Protein AF-A0ABD3MR84-F1 (afdb_monomer)

Radius of gyra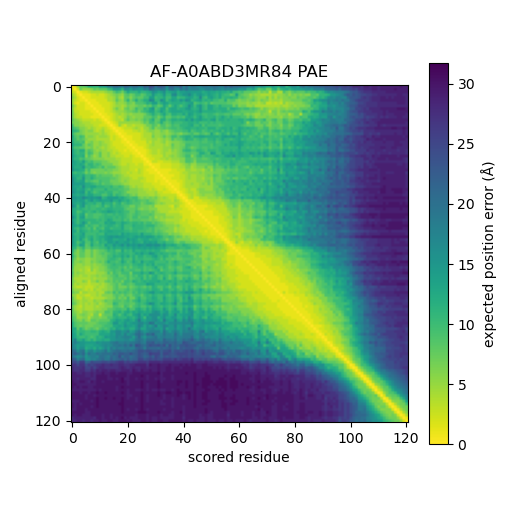tion: 30.1 Å; Cα contacts (8 Å, |Δi|>4): 40; chains: 1; bounding box: 51×57×85 Å

Sequence (121 aa):
MDNMMLAQLLRDMQDPEMMREAQKMMADPSFQERMKQYTENEAFKQHMERTKEALRDKDKVRELEETMKKRIEEGEKELDELRKKSAELEAEEKEKADELKPKNKKMKKKTSSKKKKGGKK

Foldseek 3Di:
DQLLVLLVVVVLCVVVVSVVVVVVCCVDVVNVVVVVVQCVDPVNVVVVVVVVVCVVPPVSVVVVVVVSVVSSVVSVVVVVVVVVVVVVVVVVVVVVVVVPPDPPPDDDDDDDDDDDPDDDD

Mean predicted aligned error: 15.07 Å

Structure (mmCIF, N/CA/C/O backbone):
data_AF-A0ABD3MR84-F1
#
_entry.id   AF-A0ABD3MR84-F1
#
loop_
_atom_site.group_PDB
_atom_site.id
_atom_site.type_symbol
_atom_site.label_atom_id
_atom_site.label_alt_id
_atom_site.label_comp_id
_atom_site.label_asym_id
_atom_site.label_entity_id
_atom_site.label_seq_id
_atom_site.pdbx_PDB_ins_code
_atom_site.Cartn_x
_atom_site.Cartn_y
_atom_site.Cartn_z
_atom_site.occupancy
_atom_site.B_iso_or_equiv
_atom_site.auth_seq_id
_atom_site.auth_comp_id
_atom_site.auth_asym_id
_atom_site.auth_atom_id
_atom_site.pdbx_PDB_model_num
ATOM 1 N N . MET A 1 1 ? 4.665 -4.053 4.872 1.00 51.91 1 MET A N 1
ATOM 2 C CA . MET A 1 1 ? 3.805 -3.817 3.697 1.00 51.91 1 MET A CA 1
ATOM 3 C C . MET A 1 1 ? 4.624 -2.999 2.733 1.00 51.91 1 MET A C 1
ATOM 5 O O . MET A 1 1 ? 5.036 -1.911 3.115 1.00 51.91 1 MET A O 1
ATOM 9 N N . ASP A 1 2 ? 4.917 -3.549 1.563 1.00 72.06 2 ASP A N 1
ATOM 10 C CA . ASP A 1 2 ? 5.764 -2.913 0.559 1.00 72.06 2 ASP A CA 1
ATOM 11 C C . ASP A 1 2 ? 5.060 -1.712 -0.081 1.00 72.06 2 ASP A C 1
ATOM 13 O O . ASP A 1 2 ? 3.976 -1.843 -0.654 1.00 72.06 2 ASP A O 1
ATOM 17 N N . ASN A 1 3 ? 5.684 -0.537 0.021 1.00 78.94 3 ASN A N 1
ATOM 18 C CA . ASN A 1 3 ? 5.179 0.721 -0.537 1.00 78.94 3 ASN A CA 1
ATOM 19 C C . ASN A 1 3 ? 4.984 0.622 -2.058 1.00 78.94 3 ASN A C 1
ATOM 21 O O . ASN A 1 3 ? 3.963 1.063 -2.580 1.00 78.94 3 ASN A O 1
ATOM 25 N N . MET A 1 4 ? 5.909 -0.053 -2.749 1.00 77.44 4 MET A N 1
ATOM 26 C CA . MET A 1 4 ? 5.806 -0.333 -4.184 1.00 77.44 4 MET A CA 1
ATOM 27 C C . MET A 1 4 ? 4.591 -1.197 -4.528 1.00 77.44 4 MET A C 1
ATOM 29 O O . MET A 1 4 ? 3.924 -0.926 -5.518 1.00 77.44 4 MET A O 1
ATOM 33 N N . MET A 1 5 ? 4.258 -2.209 -3.716 1.00 78.12 5 MET A N 1
ATOM 34 C CA . MET A 1 5 ? 3.087 -3.059 -3.973 1.00 78.12 5 MET A CA 1
ATOM 35 C C . MET A 1 5 ? 1.790 -2.260 -3.843 1.00 78.12 5 MET A C 1
ATOM 37 O O . MET A 1 5 ? 0.860 -2.454 -4.620 1.00 78.12 5 MET A O 1
ATOM 41 N N . LEU A 1 6 ? 1.735 -1.339 -2.878 1.00 79.19 6 LEU A N 1
ATOM 42 C CA . LEU A 1 6 ? 0.581 -0.469 -2.688 1.00 79.19 6 LEU A CA 1
ATOM 43 C C . LEU A 1 6 ? 0.434 0.544 -3.833 1.00 79.19 6 LEU A C 1
ATOM 45 O O . LEU A 1 6 ? -0.673 0.754 -4.322 1.00 79.19 6 LEU A O 1
ATOM 49 N N . ALA A 1 7 ? 1.547 1.134 -4.275 1.00 81.56 7 ALA A N 1
ATOM 50 C CA . ALA A 1 7 ? 1.588 2.044 -5.415 1.00 81.56 7 ALA A CA 1
ATOM 51 C C . ALA A 1 7 ? 1.192 1.339 -6.723 1.00 81.56 7 ALA A C 1
ATOM 53 O O . ALA A 1 7 ? 0.337 1.829 -7.460 1.00 81.56 7 ALA A O 1
ATOM 54 N N . GLN A 1 8 ? 1.743 0.146 -6.959 1.00 80.38 8 GLN A N 1
ATOM 55 C CA . GLN A 1 8 ? 1.399 -0.707 -8.092 1.00 80.38 8 GLN A CA 1
ATOM 56 C C . GLN A 1 8 ? -0.091 -1.062 -8.080 1.00 80.38 8 GLN A C 1
ATOM 58 O O . GLN A 1 8 ? -0.768 -0.845 -9.076 1.00 80.38 8 GLN A O 1
ATOM 63 N N . LEU A 1 9 ? -0.633 -1.490 -6.933 1.00 81.06 9 LEU A N 1
ATOM 64 C CA . LEU A 1 9 ? -2.055 -1.805 -6.789 1.00 81.06 9 LEU A CA 1
ATOM 65 C C . LEU A 1 9 ? -2.955 -0.601 -7.096 1.00 81.06 9 LEU A C 1
ATOM 67 O O . LEU A 1 9 ? -3.973 -0.757 -7.764 1.00 81.06 9 LEU A O 1
ATOM 71 N N . LEU A 1 10 ? -2.604 0.600 -6.626 1.00 78.38 10 LEU A N 1
ATOM 72 C CA . LEU A 1 10 ? -3.394 1.802 -6.912 1.00 78.38 10 LEU A CA 1
ATOM 73 C C . LEU A 1 10 ? -3.389 2.153 -8.398 1.00 78.38 10 LEU A C 1
ATOM 75 O O . LEU A 1 10 ? -4.389 2.636 -8.924 1.00 78.38 10 LEU A O 1
ATOM 79 N N . ARG A 1 11 ? -2.259 1.923 -9.061 1.00 77.19 11 ARG A N 1
ATOM 80 C CA . ARG A 1 11 ? -2.099 2.149 -10.492 1.00 77.19 11 ARG A CA 1
ATOM 81 C C . ARG A 1 11 ? -2.842 1.104 -11.316 1.00 77.19 11 ARG A C 1
ATOM 83 O O . ARG A 1 11 ? -3.536 1.473 -12.254 1.00 77.19 11 ARG A O 1
ATOM 90 N N . ASP A 1 12 ? -2.789 -0.158 -10.908 1.00 79.75 12 ASP A N 1
ATOM 91 C CA . ASP A 1 12 ? -3.585 -1.235 -11.498 1.00 79.75 12 ASP A CA 1
ATOM 92 C C . ASP A 1 12 ? -5.084 -0.986 -11.288 1.00 79.75 12 ASP A C 1
ATOM 94 O O . ASP A 1 12 ? -5.884 -1.233 -12.177 1.00 79.75 12 ASP A O 1
ATOM 98 N N . MET A 1 13 ? -5.491 -0.411 -10.153 1.00 76.50 13 MET A N 1
ATOM 99 C CA . MET A 1 13 ? -6.872 0.039 -9.966 1.00 76.50 13 MET A CA 1
ATOM 100 C C . MET A 1 13 ? -7.235 1.230 -10.858 1.00 76.50 13 MET A C 1
ATOM 102 O O . MET A 1 13 ? -8.392 1.364 -11.222 1.00 76.50 13 MET A O 1
ATOM 106 N N . GLN A 1 14 ? -6.305 2.111 -11.225 1.00 77.62 14 GLN A N 1
ATOM 107 C CA . GLN A 1 14 ? -6.594 3.158 -12.214 1.00 77.62 14 GLN A CA 1
ATOM 108 C C . GLN A 1 14 ? -6.748 2.586 -13.627 1.00 77.62 14 GLN A C 1
ATOM 110 O O . GLN A 1 14 ? -7.362 3.233 -14.478 1.00 77.62 14 GLN A O 1
ATOM 115 N N . ASP A 1 15 ? -6.229 1.382 -13.872 1.00 81.50 15 ASP A N 1
ATOM 116 C CA . ASP A 1 15 ? -6.355 0.713 -15.153 1.00 81.50 15 ASP A CA 1
ATOM 117 C C . ASP A 1 15 ? -7.747 0.052 -15.296 1.00 81.50 15 ASP A C 1
ATOM 119 O O . ASP A 1 15 ? -8.124 -0.843 -14.528 1.00 81.50 15 ASP A O 1
ATOM 123 N N . PRO A 1 16 ? -8.567 0.491 -16.268 1.00 76.94 16 PRO A N 1
ATOM 124 C CA . PRO A 1 16 ? -9.934 0.006 -16.418 1.00 76.94 16 PRO A CA 1
ATOM 125 C C . PRO A 1 16 ? -10.005 -1.470 -16.832 1.00 76.94 16 PRO A C 1
ATOM 127 O O . PRO A 1 16 ? -11.037 -2.108 -16.599 1.00 76.94 16 PRO A O 1
ATOM 130 N N . GLU A 1 17 ? -8.956 -2.031 -17.443 1.00 83.50 17 GLU A N 1
ATOM 131 C CA . GLU A 1 17 ? -8.922 -3.453 -17.801 1.00 83.50 17 GLU A CA 1
ATOM 132 C C . GLU A 1 17 ? -8.671 -4.322 -16.567 1.00 83.50 17 GLU A C 1
ATOM 134 O O . GLU A 1 17 ? -9.415 -5.278 -16.326 1.00 83.50 17 GLU A O 1
ATOM 139 N N . MET A 1 18 ? -7.718 -3.926 -15.723 1.00 80.62 18 MET A N 1
ATOM 140 C CA . MET A 1 18 ? -7.454 -4.583 -14.439 1.00 80.62 18 MET A CA 1
ATOM 141 C C . MET A 1 18 ? -8.650 -4.472 -13.488 1.00 80.62 18 MET A C 1
ATOM 143 O O . MET A 1 18 ? -9.014 -5.457 -12.847 1.00 80.62 18 MET A O 1
ATOM 147 N N . MET A 1 19 ? -9.339 -3.322 -13.442 1.00 80.31 19 MET A N 1
ATOM 148 C CA . MET A 1 19 ? -10.590 -3.197 -12.681 1.00 80.31 19 MET A CA 1
ATOM 149 C C . MET A 1 19 ? -11.664 -4.179 -13.155 1.00 80.31 19 MET A C 1
ATOM 151 O O . MET A 1 19 ? -12.364 -4.763 -12.327 1.00 80.31 19 MET A O 1
ATOM 155 N N . ARG A 1 20 ? -11.819 -4.373 -14.471 1.00 84.44 20 ARG A N 1
ATOM 156 C CA . ARG A 1 20 ? -12.786 -5.341 -15.013 1.00 84.44 20 ARG A CA 1
ATOM 157 C C . ARG A 1 20 ? -12.413 -6.771 -14.660 1.00 84.44 20 ARG A C 1
ATOM 159 O O . ARG A 1 20 ? -13.300 -7.557 -14.335 1.00 84.44 20 ARG A O 1
ATOM 166 N N . GLU A 1 21 ? -11.132 -7.118 -14.722 1.00 82.25 21 GLU A N 1
ATOM 167 C CA . GLU A 1 21 ? -10.665 -8.449 -14.341 1.00 82.25 21 GLU A CA 1
ATOM 168 C C . GLU A 1 21 ? -10.848 -8.701 -12.840 1.00 82.25 21 GLU A C 1
ATOM 170 O O . GLU A 1 21 ? -11.414 -9.724 -12.449 1.00 82.25 21 GLU A O 1
ATOM 175 N N . ALA A 1 22 ? -10.494 -7.727 -12.000 1.00 81.56 22 ALA A N 1
ATOM 176 C CA . ALA A 1 22 ? -10.746 -7.773 -10.565 1.00 81.56 22 ALA A CA 1
ATOM 177 C C . ALA A 1 22 ? -12.248 -7.881 -10.255 1.00 81.56 22 ALA A C 1
ATOM 179 O O . ALA A 1 22 ? -12.649 -8.704 -9.435 1.00 81.56 22 ALA A O 1
ATOM 180 N N . GLN A 1 23 ? -13.105 -7.120 -10.947 1.00 80.12 23 GLN A N 1
ATOM 181 C CA . GLN A 1 23 ? -14.561 -7.250 -10.830 1.00 80.12 23 GLN A CA 1
ATOM 182 C C . GLN A 1 23 ? -15.050 -8.632 -11.250 1.00 80.12 23 GLN A C 1
ATOM 184 O O . GLN A 1 23 ? -15.935 -9.184 -10.603 1.00 80.12 23 GLN A O 1
ATOM 189 N N . LYS A 1 24 ? -14.477 -9.211 -12.305 1.00 86.00 24 LYS A N 1
ATOM 190 C CA . LYS A 1 24 ? -14.825 -10.556 -12.762 1.00 86.00 24 LYS A CA 1
ATOM 191 C C . LYS A 1 24 ? -14.430 -11.616 -11.734 1.00 86.00 24 LYS A C 1
ATOM 193 O O . LYS A 1 24 ? -15.221 -12.518 -11.488 1.00 86.00 24 LYS A O 1
ATOM 198 N N . MET A 1 25 ? -13.272 -11.475 -11.086 1.00 81.69 25 MET A N 1
ATOM 199 C CA . MET A 1 25 ? -12.888 -12.325 -9.954 1.00 81.69 25 MET A CA 1
ATOM 200 C C . MET A 1 25 ? -13.785 -12.108 -8.729 1.00 81.69 25 MET A C 1
ATOM 202 O O . MET A 1 25 ? -14.159 -13.076 -8.081 1.00 81.69 25 MET A O 1
ATOM 206 N N . MET A 1 26 ? -14.187 -10.872 -8.419 1.00 82.19 26 MET A N 1
ATOM 207 C CA . MET A 1 26 ? -15.122 -10.591 -7.317 1.00 82.19 26 MET A CA 1
ATOM 208 C C . MET A 1 26 ? -16.538 -11.114 -7.584 1.00 82.19 26 MET A C 1
ATOM 210 O O . MET A 1 26 ? -17.262 -11.482 -6.656 1.00 82.19 26 MET A O 1
ATOM 214 N N . ALA A 1 27 ? -16.948 -11.129 -8.849 1.00 85.50 27 ALA A N 1
ATOM 215 C CA . ALA A 1 27 ? -18.203 -11.715 -9.292 1.00 85.50 27 ALA A CA 1
ATOM 216 C C . ALA A 1 27 ? -18.148 -13.250 -9.345 1.00 85.50 27 ALA A C 1
ATOM 218 O O . ALA A 1 27 ? -19.198 -13.876 -9.487 1.00 85.50 27 ALA A O 1
ATOM 219 N N . ASP A 1 28 ? -16.962 -13.857 -9.223 1.00 92.06 28 ASP A N 1
ATOM 220 C CA . ASP A 1 28 ? -16.822 -15.307 -9.223 1.00 92.06 28 ASP A CA 1
ATOM 221 C C . ASP A 1 28 ? -17.471 -15.906 -7.961 1.00 92.06 28 ASP A C 1
ATOM 223 O O . ASP A 1 28 ? -17.170 -15.479 -6.839 1.00 92.06 28 ASP A O 1
ATOM 227 N N . PRO A 1 29 ? -18.352 -16.909 -8.101 1.00 88.81 29 PRO A N 1
ATOM 228 C CA . PRO A 1 29 ? -19.041 -17.513 -6.965 1.00 88.81 29 PRO A CA 1
ATOM 229 C C . PRO A 1 29 ? -18.070 -18.178 -5.982 1.00 88.81 29 PRO A C 1
ATOM 231 O O . PRO A 1 29 ? -18.284 -18.096 -4.775 1.00 88.81 29 PRO A O 1
ATOM 234 N N . SER A 1 30 ? -16.954 -18.740 -6.460 1.00 88.81 30 SER A N 1
ATOM 235 C CA . SER A 1 30 ? -15.936 -19.358 -5.597 1.00 88.81 30 SER A CA 1
ATOM 236 C C . SER A 1 30 ? -15.260 -18.318 -4.707 1.00 88.81 30 SER A C 1
ATOM 238 O O . SER A 1 30 ? -14.931 -18.579 -3.547 1.00 88.81 30 SER A O 1
ATOM 240 N N . PHE A 1 31 ? -15.042 -17.121 -5.253 1.00 86.62 31 PHE A N 1
ATOM 241 C CA . PHE A 1 31 ? -14.508 -15.996 -4.503 1.00 86.62 31 PHE A CA 1
ATOM 242 C C . PHE A 1 31 ? -15.536 -15.476 -3.499 1.00 86.62 31 PHE A C 1
ATOM 244 O O . PHE A 1 31 ? -15.192 -15.262 -2.341 1.00 86.62 31 PHE A O 1
ATOM 251 N N . GLN A 1 32 ? -16.804 -15.341 -3.896 1.00 86.06 32 GLN A N 1
ATOM 252 C CA . GLN A 1 32 ? -17.883 -14.919 -3.000 1.00 86.06 32 GLN A CA 1
ATOM 253 C C . GLN A 1 32 ? -18.102 -15.885 -1.837 1.00 86.06 32 GLN A C 1
ATOM 255 O O . GLN A 1 32 ? -18.308 -15.433 -0.712 1.00 86.06 32 GLN A O 1
ATOM 260 N N . GLU A 1 33 ? -18.036 -17.195 -2.074 1.00 90.00 33 GLU A N 1
ATOM 261 C CA . GLU A 1 33 ? -18.130 -18.199 -1.014 1.00 90.00 33 GLU A CA 1
ATOM 262 C C . GLU A 1 33 ? -16.970 -18.081 -0.030 1.00 90.00 33 GLU A C 1
ATOM 264 O O . GLU A 1 33 ? -17.194 -17.997 1.177 1.00 90.00 33 GLU A O 1
ATOM 269 N N . ARG A 1 34 ? -15.731 -17.987 -0.529 1.00 85.31 34 ARG A N 1
ATOM 270 C CA . ARG A 1 34 ? -14.561 -17.762 0.333 1.00 85.31 34 ARG A CA 1
ATOM 271 C C . ARG A 1 34 ? -14.697 -16.466 1.114 1.00 85.31 34 ARG A C 1
ATOM 273 O O . ARG A 1 34 ? -14.461 -16.451 2.318 1.00 85.31 34 ARG A O 1
ATOM 280 N N . MET A 1 35 ? -15.112 -15.391 0.451 1.00 83.06 35 MET A N 1
ATOM 281 C CA . MET A 1 35 ? -15.284 -14.096 1.091 1.00 83.06 35 MET A CA 1
ATOM 282 C C . MET A 1 35 ? -16.365 -14.157 2.165 1.00 83.06 35 MET A C 1
ATOM 284 O O . MET A 1 35 ? -16.140 -13.652 3.257 1.00 83.06 35 MET A O 1
ATOM 288 N N . LYS A 1 36 ? -17.483 -14.850 1.915 1.00 85.00 36 LYS A N 1
ATOM 289 C CA . LYS A 1 36 ? -18.497 -15.125 2.937 1.00 85.00 36 LYS A CA 1
ATOM 290 C C . LYS A 1 36 ? -17.898 -15.849 4.134 1.00 85.00 36 LYS A C 1
ATOM 292 O O . LYS A 1 36 ? -18.021 -15.332 5.238 1.00 85.00 36 LYS A O 1
ATOM 297 N N . GLN A 1 37 ? -17.160 -16.941 3.926 1.00 86.19 37 GLN A N 1
ATOM 298 C CA . GLN A 1 37 ? -16.519 -17.668 5.028 1.00 86.19 37 GLN A CA 1
ATOM 299 C C . GLN A 1 37 ? -15.555 -16.796 5.840 1.00 86.19 37 GLN A C 1
ATOM 301 O O . GLN A 1 37 ? -15.544 -16.863 7.069 1.00 86.19 37 GLN A O 1
ATOM 306 N N . TYR A 1 38 ? -14.786 -15.929 5.176 1.00 82.50 38 TYR A N 1
ATOM 307 C CA . TYR A 1 38 ? -13.945 -14.957 5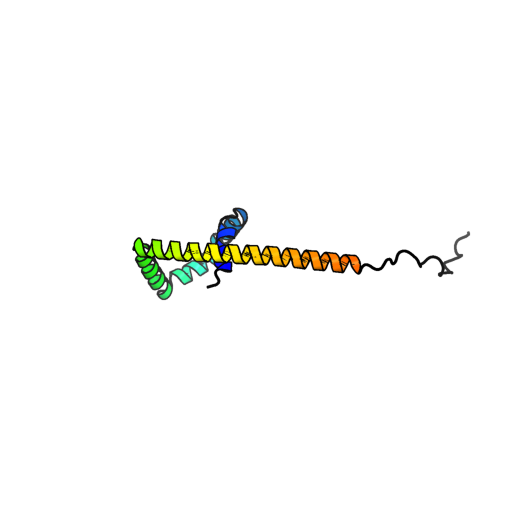.868 1.00 82.50 38 TYR A CA 1
ATOM 308 C C . TYR A 1 38 ? -14.774 -13.925 6.633 1.00 82.50 38 TYR A C 1
ATOM 310 O O . TYR A 1 38 ? -14.489 -13.676 7.797 1.00 82.50 38 TYR A O 1
ATOM 318 N N . THR A 1 39 ? -15.819 -13.361 6.025 1.00 79.19 39 THR A N 1
ATOM 319 C CA . THR A 1 39 ? -16.675 -12.346 6.663 1.00 79.19 39 THR A CA 1
ATOM 320 C C . THR A 1 39 ? -17.532 -12.897 7.795 1.00 79.19 39 THR A C 1
ATOM 322 O O . THR A 1 39 ? -17.923 -12.153 8.693 1.00 79.19 39 THR A O 1
ATOM 325 N N . GLU A 1 40 ? -17.831 -14.194 7.777 1.00 85.19 40 GLU A N 1
ATOM 326 C CA . GLU A 1 40 ? -18.571 -14.864 8.837 1.00 85.19 40 GLU A CA 1
ATOM 327 C C . GLU A 1 40 ? -17.699 -15.156 10.059 1.00 85.19 40 GLU A C 1
ATOM 329 O O . GLU A 1 40 ? -18.236 -15.220 11.168 1.00 85.19 40 GLU A O 1
ATOM 334 N N . ASN A 1 41 ? -16.376 -15.236 9.881 1.00 88.62 41 ASN A N 1
ATOM 335 C CA . ASN A 1 41 ? -15.423 -15.435 10.963 1.00 88.62 41 ASN A CA 1
ATOM 336 C C . ASN A 1 41 ? -15.457 -14.251 11.949 1.00 88.62 41 ASN A C 1
ATOM 338 O O . ASN A 1 41 ? -15.304 -13.090 11.564 1.00 88.62 41 ASN A O 1
ATOM 342 N N . GLU A 1 42 ? -15.628 -14.540 13.241 1.00 86.25 42 GLU A N 1
ATOM 343 C CA . GLU A 1 42 ? -15.663 -13.525 14.302 1.00 86.25 42 GLU A CA 1
ATOM 344 C C . GLU A 1 42 ? -14.405 -12.659 14.340 1.00 86.25 42 GLU A C 1
ATOM 346 O O . GLU A 1 42 ? -14.508 -11.450 14.543 1.00 86.25 42 GLU A O 1
ATOM 351 N N . ALA A 1 43 ? -13.230 -13.240 14.077 1.00 85.88 43 ALA A N 1
ATOM 352 C CA . ALA A 1 43 ? -11.983 -12.481 14.038 1.00 85.88 43 ALA A CA 1
ATOM 353 C C . ALA A 1 43 ? -12.021 -11.399 12.950 1.00 85.88 43 ALA A C 1
ATOM 355 O O . ALA A 1 43 ? -11.565 -10.276 13.164 1.00 85.88 43 ALA A O 1
ATOM 356 N N . PHE A 1 44 ? -12.617 -11.718 11.798 1.00 85.62 44 PHE A N 1
ATOM 357 C CA . PHE A 1 44 ? -12.797 -10.762 10.716 1.00 85.62 44 PHE A CA 1
ATOM 358 C C . PHE A 1 44 ? -13.841 -9.707 11.076 1.00 85.62 44 PHE A C 1
ATOM 360 O O . PHE A 1 44 ? -13.592 -8.527 10.859 1.00 85.62 44 PHE A O 1
ATOM 367 N N . LYS A 1 45 ? -14.978 -10.098 11.668 1.00 86.25 45 LYS A N 1
ATOM 368 C CA . LYS A 1 45 ? -16.017 -9.151 12.115 1.00 86.25 45 LYS A CA 1
ATOM 369 C C . LYS A 1 45 ? -15.472 -8.148 13.126 1.00 86.25 45 LYS A C 1
ATOM 371 O O . LYS A 1 45 ? -15.670 -6.952 12.937 1.00 86.25 45 LYS A O 1
ATOM 376 N N . GLN A 1 46 ? -14.733 -8.610 14.136 1.00 88.25 46 GLN A N 1
ATOM 377 C CA . GLN A 1 46 ? -14.100 -7.726 15.118 1.00 88.25 46 GLN A CA 1
ATOM 378 C C . GLN A 1 46 ? -13.079 -6.792 14.465 1.00 88.25 46 GLN A C 1
ATOM 380 O O . GLN A 1 46 ? -13.071 -5.592 14.740 1.00 88.25 46 GLN A O 1
ATOM 385 N N . HIS A 1 47 ? -12.245 -7.310 13.558 1.00 84.50 47 HIS A N 1
ATOM 386 C CA . HIS A 1 47 ? -11.317 -6.465 12.810 1.00 84.50 47 HIS A CA 1
ATOM 387 C C . HIS A 1 47 ? -12.049 -5.426 11.965 1.00 84.50 47 HIS A C 1
ATOM 389 O O . HIS A 1 47 ? -11.666 -4.262 11.971 1.00 84.50 47 HIS A O 1
ATOM 395 N N . MET A 1 48 ? -13.114 -5.822 11.273 1.00 83.81 48 MET A N 1
ATOM 396 C CA . MET A 1 48 ? -13.892 -4.945 10.409 1.00 83.81 48 MET A CA 1
ATOM 397 C C . MET A 1 48 ? -14.626 -3.870 11.209 1.00 83.81 48 MET A C 1
ATOM 399 O O . MET A 1 48 ? -14.703 -2.731 10.758 1.00 83.81 48 MET A O 1
ATOM 403 N N . GLU A 1 49 ? -15.131 -4.202 12.396 1.00 85.88 49 GLU A N 1
ATOM 404 C CA . GLU A 1 49 ? -15.753 -3.250 13.316 1.00 85.88 49 GLU A CA 1
ATOM 405 C C . GLU A 1 49 ? -14.730 -2.235 13.832 1.00 85.88 49 GLU A C 1
ATOM 407 O O . GLU A 1 49 ? -14.950 -1.030 13.715 1.00 85.88 49 GLU A O 1
ATOM 412 N N . ARG A 1 50 ? -13.552 -2.703 14.261 1.00 82.75 50 ARG A N 1
ATOM 413 C CA . ARG A 1 50 ? -12.442 -1.838 14.682 1.00 82.75 50 ARG A CA 1
ATOM 414 C C . ARG A 1 50 ? -11.944 -0.945 13.548 1.00 82.75 50 ARG A C 1
ATOM 416 O O . ARG A 1 50 ? -11.657 0.230 13.760 1.00 82.75 50 ARG A O 1
ATOM 423 N N . THR A 1 51 ? -11.869 -1.480 12.332 1.00 82.75 51 THR A N 1
ATOM 424 C CA . THR A 1 51 ? -11.545 -0.703 11.133 1.00 82.75 51 THR A CA 1
ATOM 425 C C . THR A 1 51 ? -12.645 0.310 10.828 1.00 82.75 51 THR A C 1
ATOM 427 O O . THR A 1 51 ? -12.327 1.453 10.536 1.00 82.75 51 THR A O 1
ATOM 430 N N . LYS A 1 52 ? -13.929 -0.045 10.944 1.00 81.50 52 LYS A N 1
ATOM 431 C CA . LYS A 1 52 ? -15.052 0.896 10.788 1.00 81.50 52 LYS A CA 1
ATOM 432 C C . LYS A 1 52 ? -15.004 2.028 11.805 1.00 81.50 52 LYS A C 1
ATOM 434 O O . LYS A 1 52 ? -15.314 3.161 11.454 1.00 81.50 52 LYS A O 1
ATOM 439 N N . GLU A 1 53 ? -14.647 1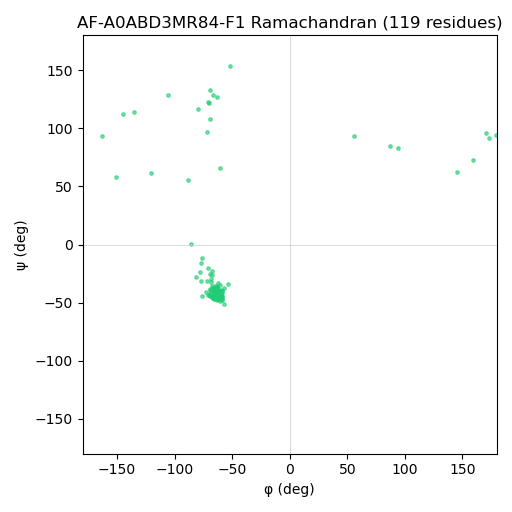.725 13.045 1.00 84.62 53 GLU A N 1
ATOM 440 C CA . GLU A 1 53 ? -14.506 2.719 14.103 1.00 84.62 53 GLU A CA 1
ATOM 441 C C . GLU A 1 53 ? -13.328 3.658 13.812 1.00 84.62 53 GLU A C 1
ATOM 443 O O . GLU A 1 53 ? -13.501 4.874 13.793 1.00 84.62 53 GLU A O 1
ATOM 448 N N . ALA A 1 54 ? -12.174 3.106 13.424 1.00 78.56 54 ALA A N 1
ATOM 449 C CA . ALA A 1 54 ? -11.030 3.891 12.964 1.00 78.56 54 ALA A CA 1
ATOM 450 C C . ALA A 1 54 ? -11.344 4.740 11.716 1.00 78.56 54 ALA A C 1
ATOM 452 O O . ALA A 1 54 ? -10.844 5.853 11.598 1.00 78.56 54 ALA A O 1
ATOM 453 N N . LEU A 1 55 ? -12.194 4.244 10.810 1.00 78.44 55 LEU A N 1
ATOM 454 C CA . LEU A 1 55 ? -12.653 4.967 9.618 1.00 78.44 55 LEU A CA 1
ATOM 455 C C . LEU A 1 55 ? -13.735 6.019 9.916 1.00 78.44 55 LEU A C 1
ATOM 457 O O . LEU A 1 55 ? -14.018 6.870 9.075 1.00 78.44 55 LEU A O 1
ATOM 461 N N . ARG A 1 56 ? -14.380 5.968 11.085 1.00 83.19 56 ARG A N 1
ATOM 462 C CA . ARG A 1 56 ? -15.326 7.004 11.527 1.00 83.19 56 ARG A CA 1
ATOM 463 C C . ARG A 1 56 ? -14.616 8.210 12.130 1.00 83.19 56 ARG A C 1
ATOM 465 O O . ARG A 1 56 ? -15.139 9.321 12.033 1.00 83.19 56 ARG A O 1
ATOM 472 N N . ASP A 1 57 ? -13.435 8.004 12.703 1.00 85.31 57 ASP A N 1
ATOM 473 C CA . ASP A 1 57 ? -12.554 9.074 13.158 1.00 85.31 57 ASP A CA 1
ATOM 474 C C . ASP A 1 57 ? -11.938 9.800 11.952 1.00 85.31 57 ASP A C 1
ATOM 476 O O . ASP A 1 57 ? -10.930 9.371 11.395 1.00 85.31 57 ASP A O 1
ATOM 480 N N . LYS A 1 58 ? -12.527 10.933 11.551 1.00 76.19 58 LYS A N 1
ATOM 481 C CA . LYS A 1 58 ? -12.041 11.752 10.422 1.00 76.19 58 LYS A CA 1
ATOM 482 C C . LYS A 1 58 ? -10.566 12.149 10.548 1.00 76.19 58 LYS A C 1
ATOM 484 O O . LYS A 1 58 ? -9.882 12.224 9.531 1.00 76.19 58 LYS A O 1
ATOM 489 N N . ASP A 1 59 ? -10.078 12.385 11.764 1.00 85.44 59 ASP A N 1
ATOM 490 C CA . ASP A 1 59 ? -8.665 12.687 12.018 1.00 85.44 59 ASP A CA 1
ATOM 491 C C . ASP A 1 59 ? -7.759 11.484 11.736 1.00 85.44 59 ASP A C 1
ATOM 493 O O . ASP A 1 59 ? -6.765 11.623 11.026 1.00 85.44 59 ASP A O 1
ATOM 497 N N . LYS A 1 60 ? -8.142 10.282 12.190 1.00 81.38 60 LYS A N 1
ATOM 498 C CA . LYS A 1 60 ? -7.396 9.051 11.882 1.00 81.38 60 LYS A CA 1
ATOM 499 C C . LYS A 1 60 ? -7.459 8.714 10.401 1.00 81.38 60 LYS A C 1
ATOM 501 O O . LYS A 1 60 ? -6.464 8.266 9.846 1.00 81.38 60 LYS A O 1
ATOM 506 N N . VAL A 1 61 ? -8.601 8.949 9.753 1.00 83.00 61 VAL A N 1
ATOM 507 C CA . VAL A 1 61 ? -8.730 8.783 8.301 1.00 83.00 61 VAL A CA 1
ATOM 508 C C . VAL A 1 61 ? -7.789 9.728 7.573 1.00 83.00 61 VAL A C 1
ATOM 510 O O . VAL A 1 61 ? -7.056 9.258 6.716 1.00 83.00 61 VAL A O 1
ATOM 513 N N . ARG A 1 62 ? -7.731 11.016 7.938 1.00 84.94 62 ARG A N 1
ATOM 514 C CA . ARG A 1 62 ? -6.795 11.962 7.309 1.00 84.94 62 ARG A CA 1
ATOM 515 C C . ARG A 1 62 ? -5.342 11.556 7.509 1.00 84.94 62 ARG A C 1
ATOM 517 O O . ARG A 1 62 ? -4.586 11.584 6.547 1.00 84.94 62 ARG A O 1
ATOM 524 N N . GLU A 1 63 ?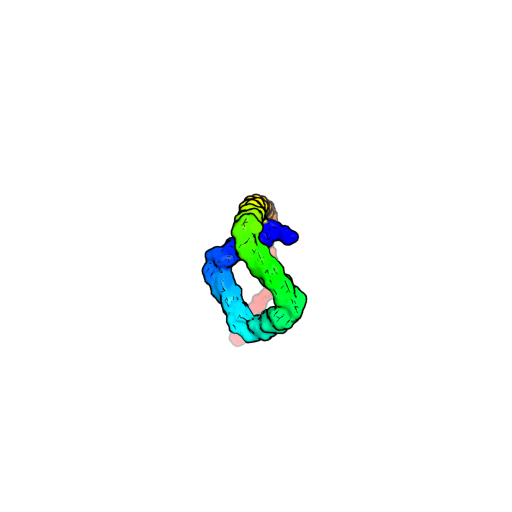 -4.954 11.168 8.721 1.00 85.06 63 GLU A N 1
ATOM 525 C CA . GLU A 1 63 ? -3.587 10.710 8.998 1.00 85.06 63 GLU A CA 1
ATOM 526 C C . GLU A 1 63 ? -3.246 9.448 8.193 1.00 85.06 63 GLU A C 1
ATOM 528 O O . GLU A 1 63 ? -2.157 9.329 7.625 1.00 85.06 63 GLU A O 1
ATOM 533 N N . LEU A 1 64 ? -4.196 8.517 8.095 1.00 83.44 64 LEU A N 1
ATOM 534 C CA . LEU A 1 64 ? -4.035 7.279 7.348 1.00 83.44 64 LEU A CA 1
ATOM 535 C C . LEU A 1 64 ? -3.978 7.544 5.843 1.00 83.44 64 LEU A C 1
ATOM 537 O O . LEU A 1 64 ? -3.086 7.016 5.190 1.00 83.44 64 LEU A O 1
ATOM 541 N N . GLU A 1 65 ? -4.853 8.391 5.301 1.00 82.25 65 GLU A N 1
ATOM 542 C CA . GLU A 1 65 ? -4.821 8.833 3.905 1.00 82.25 65 GLU A CA 1
ATOM 543 C C . GLU A 1 65 ? -3.513 9.551 3.576 1.00 82.25 65 GLU A C 1
ATOM 545 O O . GLU A 1 65 ? -2.913 9.268 2.545 1.00 82.25 65 GLU A O 1
ATOM 550 N N . GLU A 1 66 ? -3.031 10.441 4.442 1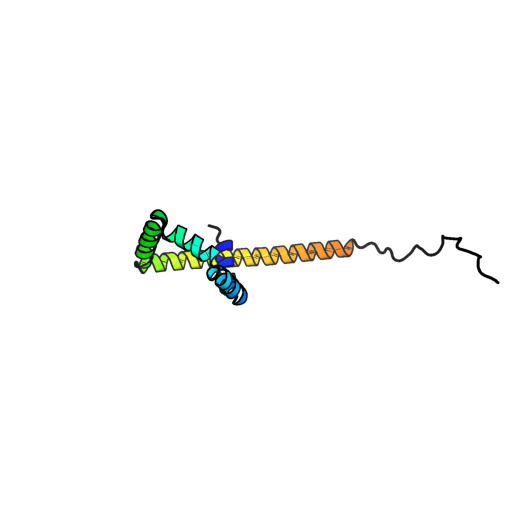.00 87.81 66 GLU A N 1
ATOM 551 C CA . GLU A 1 66 ? -1.782 11.169 4.220 1.00 87.81 66 GLU A CA 1
ATOM 552 C C . GLU A 1 66 ? -0.572 10.227 4.263 1.00 87.81 66 GLU A C 1
ATOM 554 O O . GLU A 1 66 ? 0.269 10.245 3.363 1.00 87.81 66 GLU A O 1
ATOM 559 N N . THR A 1 67 ? -0.526 9.332 5.253 1.00 86.06 67 THR A N 1
ATOM 560 C CA . THR A 1 67 ? 0.513 8.298 5.358 1.00 86.06 67 THR A CA 1
ATOM 561 C C . THR A 1 67 ? 0.486 7.369 4.149 1.00 86.06 67 THR A C 1
ATOM 563 O O . THR A 1 67 ? 1.531 7.017 3.600 1.00 86.06 67 THR A O 1
ATOM 566 N N . MET A 1 68 ? -0.709 6.970 3.716 1.00 82.81 68 MET A N 1
ATOM 567 C CA . MET A 1 68 ? -0.904 6.108 2.561 1.00 82.81 68 MET A CA 1
ATOM 568 C C . MET A 1 68 ? -0.470 6.821 1.283 1.00 82.81 68 MET A C 1
ATOM 570 O O . MET A 1 68 ? 0.303 6.258 0.517 1.00 82.81 68 MET A O 1
ATOM 574 N N . LYS A 1 69 ? -0.875 8.079 1.093 1.00 84.56 69 LYS A N 1
ATOM 575 C CA . LYS A 1 69 ? -0.481 8.912 -0.045 1.00 84.56 69 LYS A CA 1
ATOM 576 C C . LYS A 1 69 ? 1.031 9.087 -0.113 1.00 84.56 69 LYS A C 1
ATOM 578 O O . LYS A 1 69 ? 1.602 8.918 -1.182 1.00 84.56 69 LYS A O 1
ATOM 583 N N . LYS A 1 70 ? 1.682 9.358 1.020 1.00 88.94 70 LYS A N 1
ATOM 584 C CA . LYS A 1 70 ? 3.140 9.482 1.092 1.00 88.94 70 LYS A CA 1
ATOM 585 C C . LYS A 1 70 ? 3.833 8.180 0.688 1.00 88.94 70 LYS A C 1
ATOM 587 O O . LYS A 1 70 ? 4.711 8.201 -0.164 1.00 88.94 70 LYS A O 1
ATOM 592 N N . ARG A 1 71 ? 3.374 7.041 1.216 1.00 85.62 71 ARG A N 1
ATOM 593 C CA . ARG A 1 71 ? 3.898 5.719 0.835 1.00 85.62 71 ARG A CA 1
ATOM 594 C C . ARG A 1 71 ? 3.661 5.383 -0.634 1.00 85.62 71 ARG A C 1
ATOM 596 O O . ARG A 1 71 ? 4.522 4.762 -1.243 1.00 85.62 71 ARG A O 1
ATOM 603 N N . ILE A 1 72 ? 2.516 5.767 -1.194 1.00 85.06 72 ILE A N 1
ATOM 604 C CA . ILE A 1 72 ? 2.221 5.586 -2.620 1.00 85.06 72 ILE A CA 1
ATOM 605 C C . ILE A 1 72 ? 3.172 6.437 -3.459 1.00 85.06 72 ILE A C 1
ATOM 607 O O . ILE A 1 72 ? 3.758 5.921 -4.398 1.00 85.06 72 ILE A O 1
ATOM 611 N N . GLU A 1 73 ? 3.369 7.706 -3.103 1.00 87.44 73 GLU A N 1
ATOM 612 C CA . GLU A 1 73 ? 4.267 8.607 -3.830 1.00 87.44 73 GLU A CA 1
ATOM 613 C C . GLU A 1 73 ? 5.728 8.130 -3.774 1.00 87.44 73 GLU A C 1
ATOM 615 O O . GLU A 1 73 ? 6.422 8.138 -4.791 1.00 87.44 73 GLU A O 1
ATOM 620 N N . GLU A 1 74 ? 6.191 7.665 -2.609 1.00 89.38 74 GLU A N 1
ATOM 621 C CA . GLU A 1 74 ? 7.511 7.038 -2.461 1.00 89.38 74 GLU A CA 1
ATOM 622 C C . GLU A 1 74 ? 7.610 5.752 -3.298 1.00 89.38 74 GLU A C 1
ATOM 624 O O . GLU A 1 74 ? 8.555 5.594 -4.067 1.00 89.38 74 GLU A O 1
ATOM 629 N N . GLY A 1 75 ? 6.598 4.880 -3.234 1.00 86.62 75 GLY A N 1
ATOM 630 C CA . GLY A 1 75 ? 6.553 3.644 -4.016 1.00 86.62 75 GLY A CA 1
ATOM 631 C C . GLY A 1 75 ? 6.502 3.873 -5.530 1.00 86.62 75 GLY A C 1
ATOM 632 O O . GLY A 1 75 ? 7.129 3.123 -6.273 1.00 86.62 75 GLY A O 1
ATOM 633 N N . GLU A 1 76 ? 5.800 4.907 -6.002 1.00 85.00 76 GLU A N 1
ATOM 634 C CA . GLU A 1 76 ? 5.776 5.287 -7.419 1.00 85.00 76 GLU A CA 1
ATOM 635 C C . GLU A 1 76 ? 7.126 5.826 -7.888 1.00 85.00 76 GLU A C 1
ATOM 637 O O . GLU A 1 76 ? 7.566 5.463 -8.979 1.00 85.00 76 GLU A O 1
ATOM 642 N N . LYS A 1 77 ? 7.809 6.642 -7.074 1.00 88.75 77 LYS A N 1
ATOM 643 C CA . LYS A 1 77 ? 9.176 7.089 -7.384 1.00 88.75 77 LYS A CA 1
ATOM 644 C C . LYS A 1 77 ? 10.134 5.912 -7.488 1.00 88.75 77 LYS A C 1
ATOM 646 O O . LYS A 1 77 ? 10.842 5.802 -8.484 1.00 88.75 77 LYS A O 1
ATOM 651 N N . GLU A 1 78 ? 10.116 5.007 -6.511 1.00 86.06 78 GLU A N 1
ATOM 652 C CA . GLU A 1 78 ? 10.971 3.819 -6.539 1.00 86.06 78 GLU A CA 1
ATOM 653 C C . GLU A 1 78 ? 10.661 2.916 -7.747 1.00 86.06 78 GLU A C 1
ATOM 655 O O . GLU A 1 78 ? 11.582 2.411 -8.391 1.00 86.06 78 GLU A O 1
ATOM 660 N N . LEU A 1 79 ? 9.382 2.743 -8.105 1.00 83.81 79 LEU A N 1
ATOM 661 C CA . LEU A 1 79 ? 8.975 1.994 -9.300 1.00 83.81 79 LEU A CA 1
ATOM 662 C C . LEU A 1 79 ? 9.446 2.653 -10.601 1.00 83.81 79 LEU A C 1
ATOM 664 O O . LEU A 1 79 ? 9.879 1.944 -11.512 1.00 83.81 79 LEU A O 1
ATOM 668 N N . ASP A 1 80 ? 9.363 3.980 -10.707 1.00 86.69 80 ASP A N 1
ATOM 669 C CA . ASP A 1 80 ? 9.836 4.723 -11.878 1.00 86.69 80 ASP A CA 1
ATOM 670 C C . ASP A 1 80 ? 11.360 4.618 -12.022 1.00 86.69 80 ASP A C 1
ATOM 672 O O . ASP A 1 80 ? 11.862 4.280 -13.096 1.00 86.69 80 ASP A O 1
ATOM 676 N N . GLU A 1 81 ? 12.100 4.783 -10.921 1.00 88.81 81 GLU A N 1
ATOM 677 C CA . GLU A 1 81 ? 13.555 4.618 -10.900 1.00 88.81 81 GLU A CA 1
ATOM 678 C C . GLU A 1 81 ? 13.976 3.191 -11.271 1.00 88.81 81 GLU A C 1
ATOM 680 O O . GLU A 1 81 ? 14.872 3.003 -12.100 1.00 88.81 81 GLU A O 1
ATOM 685 N N . LEU A 1 82 ? 13.305 2.171 -10.726 1.00 85.69 82 LEU A N 1
ATOM 686 C CA . LEU A 1 82 ? 13.552 0.773 -11.086 1.00 85.69 82 LEU A CA 1
ATOM 687 C C . LEU A 1 82 ? 13.229 0.493 -12.554 1.00 85.69 82 LEU A C 1
ATOM 689 O O . LEU A 1 82 ? 13.996 -0.204 -13.223 1.00 85.69 82 LEU A O 1
ATOM 693 N N . ARG A 1 83 ? 12.135 1.042 -13.092 1.00 83.31 83 ARG A N 1
ATOM 694 C CA . ARG A 1 83 ? 11.794 0.914 -14.518 1.00 83.31 83 ARG A CA 1
ATOM 695 C C . ARG A 1 83 ? 12.823 1.579 -15.415 1.00 83.31 83 ARG A C 1
ATOM 697 O O . ARG A 1 83 ? 13.227 0.997 -16.415 1.00 83.31 83 ARG A O 1
ATOM 704 N N . LYS A 1 84 ? 13.285 2.771 -15.053 1.00 88.38 84 LYS A N 1
ATOM 705 C CA . LYS A 1 84 ? 14.304 3.483 -15.821 1.00 88.38 84 LYS A CA 1
ATOM 706 C C . LYS A 1 84 ? 15.631 2.727 -15.812 1.00 88.38 84 LYS A C 1
ATOM 708 O O . LYS A 1 84 ? 16.230 2.528 -16.864 1.00 88.38 84 LYS A O 1
ATOM 713 N N . L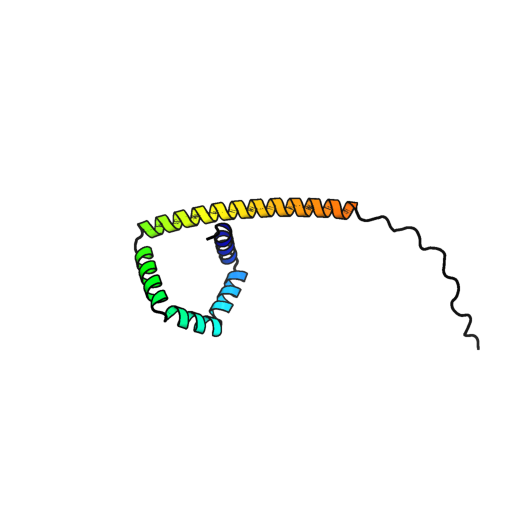YS A 1 85 ? 16.046 2.234 -14.644 1.00 88.31 85 LYS A N 1
ATOM 714 C CA . LYS A 1 85 ? 17.280 1.458 -14.483 1.00 88.31 85 LYS A CA 1
ATOM 715 C C . LYS A 1 85 ? 17.217 0.100 -15.184 1.00 88.31 85 LYS A C 1
ATOM 717 O O . LYS A 1 85 ? 18.199 -0.321 -15.780 1.00 88.31 85 LYS A O 1
ATOM 722 N N . SER A 1 86 ? 16.067 -0.573 -15.148 1.00 81.62 86 SER A N 1
ATOM 723 C CA . SER A 1 86 ? 15.858 -1.826 -15.887 1.00 81.62 86 SER A CA 1
ATOM 724 C C . SER A 1 86 ? 15.813 -1.607 -17.398 1.00 81.62 86 SER A C 1
ATOM 726 O O . SER A 1 86 ? 16.423 -2.385 -18.119 1.00 81.62 86 SER A O 1
ATOM 728 N N . ALA A 1 87 ? 15.191 -0.530 -17.884 1.00 84.94 87 ALA A N 1
ATOM 729 C CA . ALA A 1 87 ? 15.218 -0.176 -19.302 1.00 84.94 87 ALA A CA 1
ATOM 730 C C . ALA A 1 87 ? 16.636 0.163 -19.796 1.00 84.94 87 ALA A C 1
ATOM 732 O O . ALA A 1 87 ? 17.004 -0.226 -20.901 1.00 84.94 87 ALA A O 1
ATOM 733 N N . GLU A 1 88 ? 17.439 0.856 -18.984 1.00 83.69 88 GLU A N 1
ATOM 734 C CA . GLU A 1 88 ? 18.836 1.179 -19.302 1.00 83.69 88 GLU A CA 1
ATOM 735 C C . GLU A 1 88 ? 19.716 -0.080 -19.328 1.00 83.69 88 GLU A C 1
ATOM 737 O O . GLU A 1 88 ? 20.462 -0.287 -20.282 1.00 83.69 88 GLU A O 1
ATOM 742 N N . LEU A 1 89 ? 19.559 -0.975 -18.346 1.00 79.62 89 LEU A N 1
ATOM 743 C CA . LEU A 1 89 ? 20.239 -2.273 -18.330 1.00 79.62 89 LEU A CA 1
ATOM 744 C C . LEU A 1 89 ? 19.808 -3.168 -19.498 1.00 79.62 89 LEU A C 1
ATOM 746 O O . LEU A 1 89 ? 20.656 -3.799 -20.116 1.00 79.62 89 LEU A O 1
ATOM 750 N N . GLU A 1 90 ? 18.520 -3.203 -19.842 1.00 80.25 90 GLU A N 1
ATOM 751 C CA . GLU A 1 90 ? 18.021 -3.974 -20.985 1.00 80.25 90 GLU A CA 1
ATOM 752 C C . GLU A 1 90 ? 18.525 -3.397 -22.318 1.00 80.25 90 GLU A C 1
ATOM 754 O O . GLU A 1 90 ? 18.819 -4.149 -23.249 1.00 80.25 90 GLU A O 1
ATOM 759 N N . ALA A 1 91 ? 18.656 -2.072 -22.422 1.00 80.75 91 ALA A N 1
ATOM 760 C CA . ALA A 1 91 ? 19.243 -1.419 -23.585 1.00 80.75 91 ALA A CA 1
ATOM 761 C C . ALA A 1 91 ? 20.745 -1.720 -23.706 1.00 80.75 91 ALA A C 1
ATOM 763 O O . ALA A 1 91 ? 21.197 -2.088 -24.789 1.00 80.75 91 ALA A O 1
ATOM 764 N N . GLU A 1 92 ? 21.499 -1.651 -22.604 1.00 78.94 92 GLU A N 1
ATOM 765 C CA . GLU A 1 92 ? 22.923 -2.003 -22.575 1.00 78.94 92 GLU A CA 1
ATOM 766 C C . GLU A 1 92 ? 23.142 -3.497 -22.877 1.00 78.94 92 GLU A C 1
ATOM 768 O O . GLU A 1 92 ? 24.065 -3.869 -23.604 1.00 78.94 92 GLU A O 1
ATOM 773 N N . GLU A 1 93 ? 22.263 -4.372 -22.381 1.00 71.94 93 GLU A N 1
ATOM 774 C CA . GLU A 1 93 ? 22.310 -5.808 -22.656 1.00 71.94 93 GLU A CA 1
ATOM 775 C C . GLU A 1 93 ? 21.956 -6.116 -24.119 1.00 71.94 93 GLU A C 1
ATOM 777 O O . GLU A 1 93 ? 22.614 -6.946 -24.749 1.00 71.94 93 GLU A O 1
ATOM 782 N N . LYS A 1 94 ? 20.989 -5.402 -24.713 1.00 74.00 94 LYS A N 1
ATOM 783 C CA . LYS A 1 94 ? 20.676 -5.491 -26.151 1.00 74.00 94 LYS A CA 1
ATOM 784 C C . LYS A 1 94 ? 21.810 -4.968 -27.030 1.00 74.00 94 LYS A C 1
ATOM 786 O O . LYS A 1 94 ? 22.076 -5.573 -28.067 1.00 74.00 94 LYS A O 1
ATOM 791 N N . GLU A 1 95 ? 22.488 -3.896 -26.628 1.00 69.50 95 GLU A N 1
ATOM 792 C CA . GLU A 1 95 ? 23.643 -3.351 -27.349 1.00 69.50 95 GLU A CA 1
ATOM 793 C C . GLU A 1 95 ? 24.826 -4.334 -27.315 1.00 69.50 95 GLU A C 1
ATOM 795 O O . GLU A 1 95 ? 25.373 -4.691 -28.361 1.00 69.50 95 GLU A O 1
ATOM 800 N N . L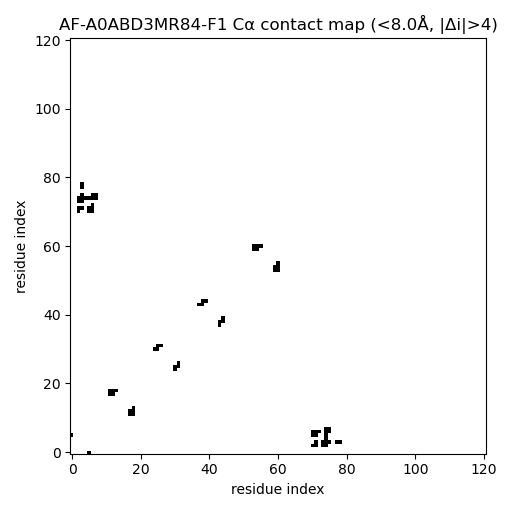YS A 1 96 ? 25.130 -4.903 -26.140 1.00 70.69 96 LYS A N 1
ATOM 801 C CA . LYS A 1 96 ? 26.137 -5.969 -25.986 1.00 70.69 96 LYS A CA 1
ATOM 802 C C . LYS A 1 96 ? 25.765 -7.252 -26.739 1.00 70.69 96 LYS A C 1
ATOM 804 O O . LYS A 1 96 ? 26.639 -7.920 -27.294 1.00 70.69 96 LYS A O 1
ATOM 809 N N . ALA A 1 97 ? 24.481 -7.608 -26.793 1.00 63.06 97 ALA A N 1
ATOM 810 C CA . ALA A 1 97 ? 24.000 -8.777 -27.529 1.00 63.06 97 ALA A CA 1
ATOM 811 C C . ALA A 1 97 ? 24.051 -8.592 -29.058 1.00 63.06 97 ALA A C 1
ATOM 813 O O . ALA A 1 97 ? 24.271 -9.570 -29.780 1.00 63.06 97 ALA A O 1
ATOM 814 N N . ASP A 1 98 ? 23.875 -7.371 -29.574 1.00 59.59 98 ASP A N 1
ATOM 815 C CA . ASP A 1 98 ? 24.005 -7.092 -31.009 1.00 59.59 98 ASP A CA 1
ATOM 816 C C . ASP A 1 98 ? 25.478 -7.010 -31.455 1.00 59.59 98 ASP A C 1
ATOM 818 O O . ASP A 1 98 ? 25.810 -7.487 -32.544 1.00 59.59 98 ASP A O 1
ATOM 822 N N . GLU A 1 99 ? 26.388 -6.561 -30.581 1.00 56.59 99 GLU A N 1
ATOM 823 C CA . GLU A 1 99 ? 27.841 -6.581 -30.828 1.00 56.59 99 GLU A CA 1
ATOM 824 C C . GLU A 1 99 ? 28.423 -8.013 -30.877 1.00 56.59 99 GLU A C 1
ATOM 826 O O . GLU A 1 99 ? 29.393 -8.286 -31.591 1.00 56.59 99 GLU A O 1
ATOM 831 N N . LEU A 1 100 ? 27.778 -8.971 -30.202 1.00 54.75 100 LEU A N 1
ATOM 832 C CA . LEU A 1 100 ? 28.167 -10.385 -30.188 1.00 54.75 100 LEU A CA 1
ATOM 833 C C . LEU A 1 100 ? 27.604 -11.224 -31.347 1.00 54.75 100 LEU A C 1
ATOM 835 O O . LEU A 1 100 ? 27.929 -12.410 -31.414 1.00 54.75 100 LEU A O 1
ATOM 839 N N . LYS A 1 101 ? 26.815 -10.681 -32.294 1.00 48.25 101 LYS A N 1
ATOM 840 C CA . LYS A 1 101 ? 26.421 -11.439 -33.503 1.00 48.25 101 LYS A CA 1
ATOM 841 C C . LYS A 1 101 ? 27.643 -11.650 -34.409 1.00 48.25 101 LYS A C 1
ATOM 843 O O . LYS A 1 101 ? 28.062 -10.723 -35.109 1.00 48.25 101 LYS A O 1
ATOM 848 N N . PRO A 1 102 ? 28.201 -12.874 -34.515 1.00 48.00 102 PRO A N 1
ATOM 849 C CA . PRO A 1 102 ? 29.305 -13.104 -35.425 1.00 48.00 102 PRO A CA 1
ATOM 850 C C . PRO A 1 102 ? 28.781 -13.010 -36.860 1.00 48.00 102 PRO A C 1
ATOM 852 O O . PRO A 1 102 ? 27.769 -13.619 -37.219 1.00 48.00 102 PRO A O 1
ATOM 855 N N . LYS A 1 103 ? 29.508 -12.268 -37.704 1.00 51.19 103 LYS A N 1
ATOM 856 C CA . LYS A 1 103 ? 29.350 -12.199 -39.166 1.00 51.19 103 LYS A CA 1
ATOM 857 C C . LYS A 1 103 ? 29.564 -13.576 -39.817 1.00 51.19 103 LYS A C 1
ATOM 859 O O . LYS A 1 103 ? 30.478 -13.751 -40.614 1.00 51.19 103 LYS A O 1
ATOM 864 N N . ASN A 1 104 ? 28.710 -14.563 -39.563 1.00 49.25 104 ASN A N 1
ATOM 865 C CA . ASN A 1 104 ? 28.781 -15.868 -40.217 1.00 49.25 104 ASN A CA 1
ATOM 866 C C . ASN A 1 104 ? 27.984 -15.861 -41.531 1.00 49.25 104 ASN A C 1
ATOM 868 O O . ASN A 1 104 ? 27.093 -16.670 -41.774 1.00 49.25 104 ASN A O 1
ATOM 872 N N . LYS A 1 105 ? 28.322 -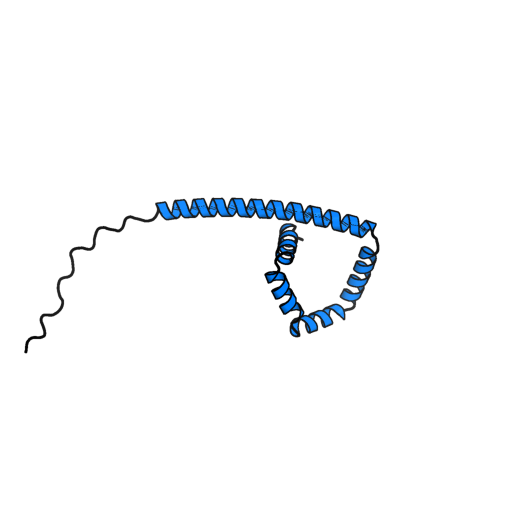14.914 -42.412 1.00 49.72 105 LYS A N 1
ATOM 873 C CA . LYS A 1 105 ? 27.853 -14.860 -43.802 1.00 49.72 105 LYS A CA 1
ATOM 874 C C . LYS A 1 105 ? 29.057 -14.907 -44.734 1.00 49.72 105 LYS A C 1
ATOM 876 O O . LYS A 1 105 ? 29.298 -13.951 -45.455 1.00 49.72 105 LYS A O 1
ATOM 881 N N . LYS A 1 106 ? 29.835 -15.994 -44.682 1.00 49.38 106 LYS A N 1
ATOM 882 C CA . LYS A 1 106 ? 30.796 -16.439 -45.714 1.00 49.38 106 LYS A CA 1
ATOM 883 C C . LYS A 1 106 ? 31.481 -17.716 -45.218 1.00 49.38 106 LYS A C 1
ATOM 885 O O . LYS A 1 106 ? 32.444 -17.619 -44.485 1.00 49.38 106 LYS A O 1
ATOM 890 N N . MET A 1 107 ? 30.961 -18.885 -45.601 1.00 44.31 107 MET A N 1
ATOM 891 C CA . MET A 1 107 ? 31.703 -20.141 -45.865 1.00 44.31 107 MET A CA 1
ATOM 892 C C . MET A 1 107 ? 30.760 -21.349 -45.769 1.00 44.31 107 MET A C 1
ATOM 894 O O . MET A 1 107 ? 30.842 -22.129 -44.838 1.00 44.31 107 MET A O 1
ATOM 898 N N . LYS A 1 108 ? 29.870 -21.525 -46.755 1.00 42.22 108 LYS A N 1
ATOM 899 C CA . LYS A 1 108 ? 29.441 -22.855 -47.244 1.00 42.22 108 LYS A CA 1
ATOM 900 C C . LYS A 1 108 ? 29.049 -22.757 -48.724 1.00 42.22 108 LYS A C 1
ATOM 902 O O . LYS A 1 108 ? 27.933 -23.055 -49.127 1.00 42.22 108 LYS A O 1
ATOM 907 N N . LYS A 1 109 ? 29.989 -22.309 -49.561 1.00 46.16 109 LYS A N 1
ATOM 908 C CA . LYS A 1 109 ? 30.070 -22.773 -50.954 1.00 46.16 109 LYS A CA 1
ATOM 909 C C . LYS A 1 109 ? 31.262 -23.722 -51.000 1.00 46.16 109 LYS A C 1
ATOM 911 O O . LYS A 1 109 ? 32.345 -23.316 -50.597 1.00 46.16 109 LYS A O 1
ATOM 916 N N . LYS A 1 110 ? 31.040 -24.920 -51.546 1.00 47.12 110 LYS A N 1
ATOM 917 C CA . LYS A 1 110 ? 32.001 -26.013 -51.788 1.00 47.12 110 LYS A CA 1
ATOM 918 C C . LYS A 1 110 ? 32.199 -26.974 -50.610 1.00 47.12 110 LYS A C 1
ATOM 920 O O . LYS A 1 110 ? 33.150 -26.823 -49.867 1.00 47.12 110 LYS A O 1
ATOM 925 N N . THR A 1 111 ? 31.316 -27.973 -50.513 1.00 46.81 111 THR A N 1
ATOM 926 C CA . THR A 1 111 ? 31.659 -29.410 -50.397 1.00 46.81 111 THR A CA 1
ATOM 927 C C . THR A 1 111 ? 30.396 -30.244 -50.127 1.00 46.81 111 THR A C 1
ATOM 929 O O . THR A 1 111 ? 30.015 -30.481 -48.989 1.00 46.81 111 THR A O 1
ATOM 932 N N . SER A 1 112 ? 29.746 -30.730 -51.185 1.00 38.16 112 SER A N 1
ATOM 933 C CA . SER A 1 112 ? 29.107 -32.056 -51.168 1.00 38.16 112 SER A CA 1
ATOM 934 C C . SER A 1 112 ? 28.825 -32.511 -52.599 1.00 38.16 112 SER A C 1
ATOM 936 O O . SER A 1 112 ? 27.811 -32.209 -53.224 1.00 38.16 112 SER A O 1
ATOM 938 N N . SER A 1 113 ? 29.786 -33.260 -53.135 1.00 47.31 113 SER A N 1
ATOM 939 C CA . SER A 1 113 ? 29.522 -34.245 -54.175 1.00 47.31 113 SER A CA 1
ATOM 940 C C . SER A 1 113 ? 28.387 -35.182 -53.747 1.00 47.31 113 SER A C 1
ATOM 942 O O . SER A 1 113 ? 28.263 -35.515 -52.570 1.00 47.31 113 SER A O 1
ATOM 944 N N . LYS A 1 114 ? 27.705 -35.736 -54.759 1.00 49.72 114 LYS A N 1
ATOM 945 C CA . LYS A 1 114 ? 27.040 -37.054 -54.752 1.00 49.72 114 LYS A CA 1
ATOM 946 C C . LYS A 1 114 ? 25.546 -37.061 -54.381 1.00 49.72 114 LYS A C 1
ATOM 948 O O . LYS A 1 114 ? 25.154 -37.465 -53.293 1.00 49.72 114 LYS A O 1
ATOM 953 N N . LYS A 1 115 ? 24.682 -36.782 -55.369 1.00 39.69 115 LYS A N 1
ATOM 954 C CA . LYS A 1 115 ? 23.334 -37.380 -55.417 1.00 39.69 115 LYS A CA 1
ATOM 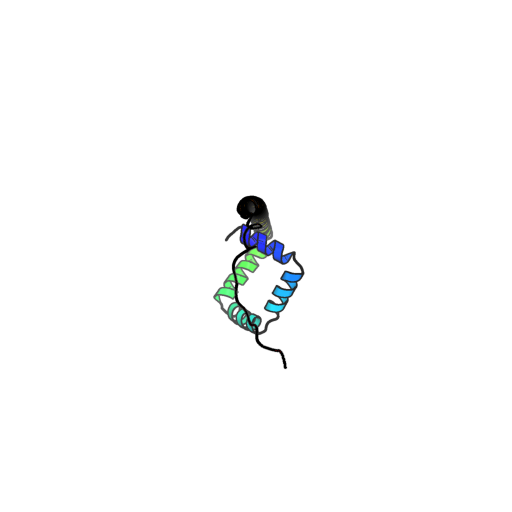955 C C . LYS A 1 115 ? 22.886 -37.673 -56.856 1.00 39.69 115 LYS A C 1
ATOM 957 O O . LYS A 1 115 ? 22.647 -36.768 -57.641 1.00 39.69 115 LYS A O 1
ATOM 962 N N . LYS A 1 116 ? 22.787 -38.979 -57.133 1.00 41.88 116 LYS A N 1
ATOM 963 C CA . LYS A 1 116 ? 21.922 -39.665 -58.109 1.00 41.88 116 LYS A CA 1
ATOM 964 C C . LYS A 1 116 ? 21.984 -39.229 -59.584 1.00 41.88 116 LYS A C 1
ATOM 966 O O . LYS A 1 116 ? 21.167 -38.451 -60.058 1.00 41.88 116 LYS A O 1
ATOM 971 N N . LYS A 1 117 ? 22.829 -39.931 -60.351 1.00 44.94 117 LYS A N 1
ATOM 972 C CA . LYS A 1 117 ? 22.390 -40.480 -61.645 1.00 44.94 117 LYS A CA 1
ATOM 973 C C . LYS A 1 117 ? 21.415 -41.625 -61.345 1.00 44.94 117 LYS A C 1
ATOM 975 O O . LYS A 1 117 ? 21.780 -42.552 -60.631 1.00 44.94 117 LYS A O 1
ATOM 980 N N . GLY A 1 118 ? 20.197 -41.534 -61.858 1.00 45.31 118 GLY A N 1
ATOM 981 C CA . GLY A 1 118 ? 19.188 -42.588 -61.787 1.00 45.31 118 GLY A CA 1
ATOM 982 C C . GLY A 1 118 ? 17.850 -42.040 -62.261 1.00 45.31 118 GLY A C 1
ATOM 983 O O . GLY A 1 118 ? 17.165 -41.380 -61.489 1.00 45.31 118 GLY A O 1
ATOM 984 N N . GLY A 1 119 ? 17.534 -42.264 -63.537 1.00 44.50 119 GLY A N 1
ATOM 985 C CA . GLY A 1 119 ? 16.271 -41.847 -64.145 1.00 44.50 119 GLY A CA 1
ATOM 986 C C . GLY A 1 119 ? 16.411 -41.421 -65.604 1.00 44.50 119 GLY A C 1
ATOM 987 O O . GLY A 1 119 ? 16.170 -40.264 -65.935 1.00 44.50 119 GLY A O 1
ATOM 988 N N . LYS A 1 120 ? 16.821 -42.339 -66.484 1.00 44.81 120 LYS A N 1
ATOM 989 C CA . LYS A 1 120 ? 16.525 -42.245 -67.917 1.00 44.81 120 LYS A CA 1
ATOM 990 C C . LYS A 1 120 ? 16.070 -43.618 -68.399 1.00 44.81 120 LYS A C 1
ATOM 992 O O . LYS A 1 120 ? 16.909 -44.507 -68.452 1.00 44.81 120 LYS A O 1
ATOM 997 N N . LYS A 1 121 ? 14.792 -43.637 -68.789 1.00 42.78 121 LYS A N 1
ATOM 998 C CA . LYS A 1 121 ? 14.073 -44.586 -69.649 1.00 42.78 121 LYS A CA 1
ATOM 999 C C . LYS A 1 121 ? 13.921 -46.013 -69.145 1.00 42.78 121 LYS A C 1
ATOM 1001 O O . LYS A 1 121 ? 14.944 -46.673 -68.892 1.00 42.78 121 LYS A O 1
#

Secondary structure (DSSP, 8-state):
--HHHHHHHHHHHHSHHHHHHHHHHHT-HHHHHHHHHHHHSHHHHHHHHHHHHHHH-HHHHHHHHHHHHHHHHHHHHHHHHHHHHHHHHHHHHHHHHHHT-----S--SS-----------

Organism: NCBI:txid2934178

Solvent-accessible surface area (backbone atoms only — not comparable to full-atom values): 7018 Å² total; per-residue (Å²): 132,61,38,44,60,54,24,48,50,55,52,43,58,70,32,71,66,52,41,51,52,52,48,52,50,62,68,31,66,72,47,43,51,51,49,47,58,49,58,67,33,64,72,44,43,54,49,50,50,54,48,50,53,49,61,64,38,62,68,53,37,50,52,48,51,51,53,48,50,51,37,28,54,53,14,45,51,52,50,49,52,51,50,53,52,50,51,50,50,50,49,52,50,49,52,55,54,59,72,65,60,75,86,83,83,83,89,88,80,90,88,78,86,88,82,77,92,83,89,79,134

pLDDT: mean 75.45, std 15.12, range [38.16, 92.06]